Protein AF-A0A4Z2BEI4-F1 (afdb_monomer_lite)

InterPro domains:
  IPR000463 Cytosolic fatty-acid binding [PS00214] (6-23)
  IPR012674 Calycin [G3DSA:2.40.128.20] (31-105)
  IPR012674 Calycin [SSF50814] (3-106)
  IPR031259 Intracellular lipid binding protein [PTHR11955] (52-105)

Radius of gyration: 13.86 Å; chains: 1; bounding box: 33×22×38 Å

Foldseek 3Di:
DDDPAAKWFWPDKPQPVVVCVQCVVDPPDPPVNVQVVDRMDGDDDDDDDDDPWPFDAPDPFKTKTWDDDPDDDGWGWIWMWGDDDQKIWIWIDTHPGIMIIIIGHD

Structure (mmCIF, N/CA/C/O backbone):
data_AF-A0A4Z2BEI4-F1
#
_entry.id   AF-A0A4Z2BEI4-F1
#
loop_
_atom_site.group_PDB
_atom_site.id
_atom_site.type_symbol
_atom_site.label_atom_id
_atom_site.label_alt_id
_atom_site.label_comp_id
_atom_site.label_asym_id
_atom_site.label_entity_id
_atom_site.label_seq_id
_atom_site.pdbx_PDB_ins_code
_atom_site.Cartn_x
_atom_site.Cartn_y
_atom_site.Cartn_z
_atom_site.occupancy
_atom_site.B_iso_or_equiv
_atom_site.auth_seq_id
_atom_site.auth_comp_id
_atom_site.auth_asym_id
_atom_site.auth_atom_id
_atom_site.pdbx_PDB_model_num
ATOM 1 N N . MET A 1 1 ? -19.960 0.204 3.314 1.00 62.19 1 MET A N 1
ATOM 2 C CA . MET A 1 1 ? -18.778 0.717 2.584 1.00 62.19 1 MET A CA 1
ATOM 3 C C . MET A 1 1 ? -17.912 1.462 3.594 1.00 62.19 1 MET A C 1
ATOM 5 O O . MET A 1 1 ? -18.483 2.280 4.309 1.00 62.19 1 MET A O 1
ATOM 9 N N . PRO A 1 2 ? -16.615 1.155 3.735 1.00 71.94 2 PRO A N 1
ATOM 10 C CA . PRO A 1 2 ? -15.774 1.717 4.790 1.00 71.94 2 PRO A CA 1
ATOM 11 C C . PRO A 1 2 ? -15.611 3.223 4.654 1.00 71.94 2 PRO A C 1
ATOM 13 O O . PRO A 1 2 ? -15.548 3.751 3.539 1.00 71.94 2 PRO A O 1
ATOM 16 N N . ASN A 1 3 ? -15.493 3.903 5.792 1.00 79.69 3 ASN A N 1
ATOM 17 C CA . ASN A 1 3 ? -15.266 5.336 5.817 1.00 79.69 3 ASN A CA 1
ATOM 18 C C . ASN A 1 3 ? -13.766 5.667 5.861 1.00 79.69 3 ASN A C 1
ATOM 20 O O . ASN A 1 3 ? -13.146 5.692 6.924 1.00 79.69 3 ASN A O 1
ATOM 24 N N . PHE A 1 4 ? -13.198 5.969 4.695 1.00 80.56 4 PHE A N 1
ATOM 25 C CA . PHE A 1 4 ? -11.825 6.470 4.571 1.00 80.56 4 PHE A CA 1
ATOM 26 C C . PHE A 1 4 ? -11.710 7.985 4.818 1.00 80.56 4 PHE A C 1
ATOM 28 O O . PHE A 1 4 ? -10.597 8.502 4.902 1.00 80.56 4 PHE A O 1
ATOM 35 N N . GLU A 1 5 ? -12.829 8.712 4.902 1.00 80.44 5 GLU A N 1
ATOM 36 C CA . GLU A 1 5 ? -12.840 10.173 5.017 1.00 80.44 5 GLU A CA 1
ATOM 37 C C . GLU A 1 5 ? -12.384 10.636 6.390 1.00 80.44 5 GLU A C 1
ATOM 39 O O . GLU A 1 5 ? -12.763 10.052 7.403 1.00 80.44 5 GLU A O 1
ATOM 44 N N . GLY A 1 6 ? -11.627 11.727 6.425 1.00 83.06 6 GLY A N 1
ATOM 45 C CA . GLY A 1 6 ? -11.128 12.333 7.653 1.00 83.06 6 GLY A CA 1
ATOM 46 C C . GLY A 1 6 ? -9.650 12.670 7.570 1.00 83.06 6 GLY A C 1
ATOM 47 O O . GLY A 1 6 ? -9.010 12.507 6.526 1.00 83.06 6 GLY A O 1
ATOM 48 N N . THR A 1 7 ? -9.127 13.164 8.686 1.00 85.38 7 THR A N 1
ATOM 49 C CA . THR A 1 7 ? -7.710 13.477 8.843 1.00 85.38 7 THR A CA 1
ATOM 50 C C . THR A 1 7 ? -6.999 12.272 9.433 1.00 85.38 7 THR A C 1
ATOM 52 O O . THR A 1 7 ? -7.442 11.693 10.424 1.00 85.38 7 THR A O 1
ATOM 55 N N . TRP A 1 8 ? -5.897 11.900 8.802 1.00 86.62 8 TRP A N 1
ATOM 56 C CA . TRP A 1 8 ? -5.072 10.775 9.199 1.00 86.62 8 TRP A CA 1
ATOM 57 C C . TRP A 1 8 ? -3.648 11.259 9.425 1.00 86.62 8 TRP A C 1
ATOM 59 O O . TRP A 1 8 ? -3.102 11.993 8.598 1.00 86.62 8 TRP A O 1
ATOM 69 N N . LYS A 1 9 ? -3.045 10.838 10.532 1.00 89.31 9 LYS A N 1
ATOM 70 C CA . LYS A 1 9 ? -1.662 11.125 10.899 1.00 89.31 9 LYS A CA 1
ATOM 71 C C . LYS A 1 9 ? -0.816 9.880 10.684 1.00 89.31 9 LYS A C 1
ATOM 73 O O . LYS A 1 9 ? -1.195 8.785 11.092 1.00 89.31 9 LYS A O 1
ATOM 78 N N . MET A 1 10 ? 0.324 10.047 10.029 1.00 91.69 10 MET A N 1
ATOM 79 C CA . MET A 1 10 ? 1.252 8.953 9.769 1.00 91.69 10 MET A CA 1
ATOM 80 C C . MET A 1 10 ? 1.841 8.442 11.087 1.00 91.69 10 MET A C 1
ATOM 82 O O . MET A 1 10 ? 2.412 9.214 11.858 1.00 91.69 10 MET A O 1
ATOM 86 N N . LYS A 1 11 ? 1.695 7.139 11.322 1.00 91.75 11 LYS A N 1
ATOM 87 C CA . LYS A 1 11 ? 2.285 6.397 12.437 1.00 91.75 11 LYS A CA 1
ATOM 88 C C . LYS A 1 11 ? 3.640 5.812 12.043 1.00 91.75 11 LYS A C 1
ATOM 90 O O . LYS A 1 11 ? 4.585 5.905 12.817 1.00 91.75 11 LYS A O 1
ATOM 95 N N . SER A 1 12 ? 3.749 5.242 10.842 1.00 91.25 12 SER A N 1
ATOM 96 C CA . SER A 1 12 ? 5.000 4.674 10.327 1.00 91.25 12 SER A CA 1
ATOM 97 C C . SER A 1 12 ? 5.056 4.676 8.797 1.00 91.25 12 SER A C 1
ATOM 99 O O . SER A 1 12 ? 4.031 4.752 8.116 1.00 91.25 12 SER A O 1
ATOM 101 N N . SER A 1 13 ? 6.276 4.600 8.262 1.00 90.94 13 SER A N 1
ATOM 102 C CA . SER A 1 13 ? 6.560 4.497 6.830 1.00 90.94 13 SER A CA 1
ATOM 103 C C . SER A 1 13 ? 7.815 3.654 6.626 1.00 90.94 13 SER A C 1
ATOM 105 O O . SER A 1 13 ? 8.862 3.979 7.177 1.00 90.94 13 SER A O 1
ATOM 107 N N . LEU A 1 14 ? 7.713 2.601 5.821 1.00 92.06 14 LEU A N 1
ATOM 108 C CA . LEU A 1 14 ? 8.802 1.685 5.479 1.00 92.06 14 LEU A CA 1
ATOM 109 C C . LEU A 1 14 ? 9.104 1.776 3.980 1.00 92.06 14 LEU A C 1
ATOM 111 O O . LEU A 1 14 ? 8.176 1.900 3.179 1.00 92.06 14 LEU A O 1
ATOM 115 N N . ASN A 1 15 ? 10.384 1.706 3.611 1.00 88.94 15 ASN A N 1
ATOM 116 C CA . ASN A 1 15 ? 10.893 1.672 2.231 1.00 88.94 15 ASN A CA 1
ATOM 117 C C . ASN A 1 15 ? 10.460 2.845 1.331 1.00 88.94 15 ASN A C 1
ATOM 119 O O . ASN A 1 15 ? 10.264 2.698 0.121 1.00 88.94 15 ASN A O 1
ATOM 123 N N . PHE A 1 16 ? 10.219 4.018 1.922 1.00 85.44 16 PHE A N 1
ATOM 124 C CA . PHE A 1 16 ? 9.738 5.164 1.154 1.00 85.44 16 PHE A CA 1
ATOM 125 C C . PHE A 1 16 ? 10.816 5.750 0.242 1.00 85.44 16 PHE A C 1
ATOM 127 O O . PHE A 1 16 ? 10.516 6.115 -0.890 1.00 85.44 16 PHE A O 1
ATOM 134 N N . GLU A 1 17 ? 12.061 5.831 0.706 1.00 83.19 17 GLU A N 1
ATOM 135 C CA . GLU A 1 17 ? 13.156 6.377 -0.097 1.00 83.19 17 GLU A CA 1
ATOM 136 C C . GLU A 1 17 ? 13.502 5.465 -1.275 1.00 83.19 17 GLU A C 1
ATOM 138 O O . GLU A 1 17 ? 13.771 5.938 -2.375 1.00 83.19 17 GLU A O 1
ATOM 143 N N . GLU A 1 18 ? 13.443 4.155 -1.068 1.00 85.81 18 GLU A N 1
ATOM 144 C CA . GLU A 1 18 ? 13.633 3.128 -2.087 1.00 85.81 18 GLU A CA 1
ATOM 145 C C . GLU A 1 18 ? 12.541 3.227 -3.146 1.00 85.81 18 GLU A C 1
ATOM 147 O O . GLU A 1 18 ? 12.837 3.195 -4.340 1.00 85.81 18 GLU A O 1
ATOM 152 N N . LEU A 1 19 ? 11.287 3.424 -2.721 1.00 84.25 19 LEU A N 1
ATOM 153 C CA . LEU A 1 19 ? 10.181 3.669 -3.641 1.00 84.25 19 LEU A CA 1
ATOM 154 C C . LEU A 1 19 ? 10.429 4.948 -4.447 1.00 84.25 19 LEU A C 1
ATOM 156 O O . LEU A 1 19 ? 10.240 4.948 -5.660 1.00 84.25 19 LEU A O 1
ATOM 160 N N . LEU A 1 20 ? 10.878 6.030 -3.802 1.00 81.00 20 LEU A N 1
ATOM 161 C CA . LEU A 1 20 ? 11.218 7.267 -4.507 1.00 81.00 20 LEU A CA 1
ATOM 162 C C . LEU A 1 20 ? 12.339 7.048 -5.524 1.00 81.00 20 LEU A C 1
ATOM 164 O O . LEU A 1 20 ? 12.238 7.569 -6.626 1.00 81.00 20 LEU A O 1
ATOM 168 N N . LYS A 1 21 ? 13.366 6.257 -5.201 1.00 82.62 21 LYS A N 1
ATOM 169 C CA . LYS A 1 21 ? 14.449 5.910 -6.136 1.00 82.62 21 LYS A CA 1
ATOM 170 C C . LYS A 1 21 ? 13.938 5.086 -7.320 1.00 82.62 21 LYS A C 1
ATOM 172 O O . LYS A 1 21 ? 14.295 5.391 -8.453 1.00 82.62 21 LYS A O 1
ATOM 177 N N . ALA A 1 22 ? 13.071 4.101 -7.080 1.00 77.94 22 ALA A N 1
ATOM 178 C CA . ALA A 1 22 ? 12.457 3.298 -8.140 1.00 77.94 22 ALA A CA 1
ATOM 179 C C . ALA A 1 22 ? 11.585 4.160 -9.072 1.00 77.94 22 ALA A C 1
ATOM 181 O O . ALA A 1 22 ? 11.645 4.031 -10.295 1.00 77.94 22 ALA A O 1
ATOM 182 N N . LEU A 1 23 ? 10.830 5.099 -8.495 1.00 72.38 23 LEU A N 1
ATOM 183 C CA . LEU A 1 23 ? 9.959 6.021 -9.225 1.00 72.38 23 LEU A CA 1
ATOM 184 C C . LEU A 1 23 ? 10.698 7.216 -9.847 1.00 72.38 23 LEU A C 1
ATOM 186 O O . LEU A 1 23 ? 10.165 7.822 -10.770 1.00 72.38 23 LEU A O 1
ATOM 190 N N . ALA A 1 24 ? 11.905 7.561 -9.389 1.00 64.44 24 ALA A N 1
ATOM 191 C CA . ALA A 1 24 ? 12.690 8.691 -9.901 1.00 64.44 24 ALA A CA 1
ATOM 192 C C . ALA A 1 24 ? 13.132 8.509 -11.365 1.00 64.44 24 ALA A C 1
ATOM 194 O O . ALA A 1 24 ? 13.507 9.481 -12.017 1.00 64.44 24 ALA A O 1
ATOM 195 N N . SER A 1 25 ? 13.048 7.284 -11.892 1.00 55.84 25 SER A N 1
ATOM 196 C CA . SER A 1 25 ? 13.216 6.978 -13.317 1.00 55.84 25 SER A CA 1
ATOM 197 C C . SER A 1 25 ? 12.069 7.516 -14.193 1.00 55.84 25 SER A C 1
ATOM 199 O O . SER A 1 25 ? 12.251 7.717 -15.392 1.00 55.84 25 SER A O 1
ATOM 201 N N . LEU A 1 26 ? 10.905 7.821 -13.608 1.00 54.97 26 LEU A N 1
ATOM 202 C CA . LEU A 1 26 ? 9.766 8.442 -14.281 1.00 54.97 26 LEU A CA 1
ATOM 203 C C . LEU A 1 26 ? 9.765 9.959 -14.045 1.00 54.97 26 LEU A C 1
ATOM 205 O O . LEU A 1 26 ? 9.348 10.441 -12.994 1.00 54.97 26 LEU A O 1
ATOM 209 N N . GLN A 1 27 ? 10.107 10.741 -15.075 1.00 47.97 27 GLN A N 1
ATOM 210 C CA . GLN A 1 27 ? 9.953 12.210 -15.092 1.00 47.97 27 GLN A CA 1
ATOM 211 C C . GLN A 1 27 ? 8.485 12.693 -14.973 1.00 47.97 27 GLN A C 1
ATOM 213 O O . GLN A 1 27 ? 8.223 13.892 -14.917 1.00 47.97 27 GLN A O 1
ATOM 218 N N . HIS A 1 28 ? 7.512 11.782 -14.883 1.00 44.66 28 HIS A N 1
ATOM 219 C CA . HIS A 1 28 ? 6.081 12.074 -14.825 1.00 44.66 28 HIS A CA 1
ATOM 220 C C . HIS A 1 28 ? 5.408 11.457 -13.587 1.00 44.66 28 HIS A C 1
ATOM 222 O O . HIS A 1 28 ? 4.550 10.591 -13.725 1.00 44.66 28 HIS A O 1
ATOM 228 N N . LEU A 1 29 ? 5.737 11.893 -12.361 1.00 45.91 29 LEU A N 1
ATOM 229 C CA . LEU A 1 29 ? 4.863 11.594 -11.211 1.00 45.91 29 LEU A CA 1
ATOM 230 C C . LEU A 1 29 ? 4.985 12.561 -10.016 1.00 45.91 29 LEU A C 1
ATOM 232 O O . LEU A 1 29 ? 5.204 12.154 -8.878 1.00 45.91 29 LEU A O 1
ATOM 236 N N . LEU A 1 30 ? 4.762 13.859 -10.249 1.00 42.78 30 LEU A N 1
ATOM 237 C CA . LEU A 1 30 ? 4.714 14.877 -9.182 1.00 42.78 30 LEU A CA 1
ATOM 238 C C . LEU A 1 30 ? 3.530 14.683 -8.199 1.00 42.78 30 LEU A C 1
ATOM 240 O O . LEU A 1 30 ? 3.550 15.194 -7.083 1.00 42.78 30 LEU A O 1
ATOM 244 N N . MET A 1 31 ? 2.496 13.923 -8.587 1.00 45.44 31 MET A N 1
ATOM 245 C CA . MET A 1 31 ? 1.276 13.758 -7.779 1.00 45.44 31 MET A CA 1
ATOM 246 C C . MET A 1 31 ? 1.411 12.696 -6.675 1.00 45.44 31 MET A C 1
ATOM 248 O O . MET A 1 31 ? 0.845 12.857 -5.594 1.00 45.44 31 MET A O 1
ATOM 252 N N . THR A 1 32 ? 2.172 11.624 -6.911 1.00 47.09 32 THR A N 1
ATOM 253 C CA . THR A 1 32 ? 2.298 10.497 -5.963 1.00 47.09 32 THR A CA 1
ATOM 254 C C . THR A 1 32 ? 3.381 10.759 -4.916 1.00 47.09 32 THR A C 1
ATOM 256 O O . THR A 1 32 ? 3.234 10.366 -3.760 1.00 47.09 32 THR A O 1
ATOM 259 N N . THR A 1 33 ? 4.428 11.504 -5.280 1.00 46.34 33 THR A N 1
ATOM 260 C CA . THR A 1 33 ? 5.513 11.906 -4.372 1.00 46.34 33 THR A CA 1
ATOM 261 C C . THR A 1 33 ? 5.060 12.961 -3.358 1.00 46.34 33 THR A C 1
ATOM 263 O O . THR A 1 33 ? 5.367 12.836 -2.173 1.00 46.34 33 THR A O 1
ATOM 266 N N . ALA A 1 34 ? 4.250 13.944 -3.770 1.00 42.88 34 ALA A N 1
ATOM 267 C CA . ALA A 1 34 ? 3.736 14.989 -2.880 1.00 42.88 34 ALA A CA 1
ATOM 268 C C . ALA A 1 34 ? 2.761 14.449 -1.815 1.00 42.88 34 ALA A C 1
ATOM 270 O O . ALA A 1 34 ? 2.854 14.818 -0.643 1.00 42.88 34 ALA A O 1
ATOM 271 N N . ALA A 1 35 ? 1.861 13.529 -2.188 1.00 48.84 35 ALA A N 1
ATOM 272 C CA . ALA A 1 35 ? 0.947 12.885 -1.238 1.00 48.84 35 ALA A CA 1
ATOM 273 C C . ALA A 1 35 ? 1.690 11.978 -0.241 1.00 48.84 35 ALA A C 1
ATOM 275 O O . ALA A 1 35 ? 1.285 11.857 0.916 1.00 48.84 35 ALA A O 1
ATOM 276 N N . ALA A 1 36 ? 2.798 11.373 -0.671 1.00 48.69 36 ALA A N 1
ATOM 277 C CA . ALA A 1 36 ? 3.627 10.540 0.181 1.00 48.69 36 ALA A CA 1
ATOM 278 C C . ALA A 1 36 ? 4.584 11.368 1.077 1.00 48.69 36 ALA A C 1
ATOM 280 O O . ALA A 1 36 ? 4.877 10.982 2.203 1.00 48.69 36 ALA A O 1
ATOM 281 N N . ALA A 1 37 ? 5.034 12.558 0.696 1.00 52.19 37 ALA A N 1
ATOM 282 C CA . ALA A 1 37 ? 5.865 13.372 1.595 1.00 52.19 37 ALA A CA 1
ATOM 283 C C . ALA A 1 37 ? 5.103 13.901 2.840 1.00 52.19 37 ALA A C 1
ATOM 285 O O . ALA A 1 37 ? 5.716 14.244 3.853 1.00 52.19 37 ALA A O 1
ATOM 286 N N . GLY A 1 38 ? 3.765 13.959 2.796 1.00 59.16 38 GLY A N 1
ATOM 287 C CA . GLY A 1 38 ? 2.934 14.506 3.873 1.00 59.16 38 GLY A CA 1
ATOM 288 C C . GLY A 1 38 ? 2.801 13.596 5.104 1.00 59.16 38 GLY A C 1
ATOM 289 O O . GLY A 1 38 ? 2.347 12.457 5.004 1.00 59.16 38 GLY A O 1
ATOM 290 N N . ARG A 1 39 ? 3.116 14.130 6.297 1.00 62.25 39 ARG A N 1
ATOM 291 C CA . ARG A 1 39 ? 2.899 13.468 7.609 1.00 62.25 39 ARG A CA 1
ATOM 292 C C . ARG A 1 39 ? 1.427 13.377 8.029 1.00 62.25 39 ARG A C 1
ATOM 294 O O . ARG A 1 39 ? 1.091 12.568 8.891 1.00 62.25 39 ARG A O 1
ATOM 301 N N . SER A 1 40 ? 0.568 14.185 7.416 1.00 64.81 40 SER A N 1
ATOM 302 C CA . SER A 1 40 ? -0.878 14.172 7.626 1.00 64.81 40 SER A CA 1
ATOM 303 C C . SER A 1 40 ? -1.582 14.242 6.280 1.00 64.81 40 SER A C 1
ATOM 305 O O . SER A 1 40 ? -1.171 15.005 5.406 1.00 64.81 40 SER A O 1
ATOM 307 N N . VAL A 1 41 ? -2.648 13.463 6.119 1.00 69.19 41 VAL A N 1
ATOM 308 C CA . VAL A 1 41 ? -3.449 13.422 4.892 1.00 69.19 41 VAL A CA 1
ATOM 309 C C . VAL A 1 41 ? -4.924 13.591 5.236 1.00 69.19 41 VAL A C 1
ATOM 311 O O . VAL A 1 41 ? -5.431 12.984 6.178 1.00 69.19 41 VAL A O 1
ATOM 314 N N . SER A 1 42 ? -5.617 14.445 4.483 1.00 65.81 42 SER A N 1
ATOM 315 C CA . SER A 1 42 ? -7.066 14.626 4.587 1.00 65.81 42 SER A CA 1
ATOM 316 C C . SER A 1 42 ? -7.726 13.990 3.371 1.00 65.81 42 SER A C 1
ATOM 318 O O . SER A 1 42 ? -7.451 14.383 2.235 1.00 65.81 42 SER A O 1
ATOM 320 N N . TRP A 1 43 ? -8.591 13.002 3.600 1.00 61.31 43 TRP A N 1
ATOM 321 C CA . TRP A 1 43 ? -9.323 12.332 2.528 1.00 61.31 43 TRP A CA 1
ATOM 322 C C . TRP A 1 43 ? -10.757 12.835 2.461 1.00 61.31 43 TRP A C 1
ATOM 324 O O . TRP A 1 43 ? -11.473 12.860 3.462 1.00 61.31 43 TRP A O 1
ATOM 334 N N . ARG A 1 44 ? -11.188 13.178 1.247 1.00 54.72 44 ARG A N 1
ATOM 335 C CA . ARG A 1 44 ? -12.585 13.459 0.911 1.00 54.72 44 ARG A CA 1
ATOM 336 C C . ARG A 1 44 ? -13.004 12.580 -0.255 1.00 54.72 44 ARG A C 1
ATOM 338 O O . ARG A 1 44 ? -12.240 12.428 -1.211 1.00 54.72 44 ARG A O 1
ATOM 345 N N . LYS A 1 45 ? -14.215 12.032 -0.218 1.00 50.31 45 LYS A N 1
ATOM 346 C CA . LYS A 1 45 ? -14.781 11.325 -1.364 1.00 50.31 45 LYS A CA 1
ATOM 347 C C . LYS A 1 45 ? -15.122 12.334 -2.460 1.00 50.31 45 LYS A C 1
ATOM 349 O O . LYS A 1 45 ? -15.999 13.175 -2.292 1.00 50.31 45 LYS A O 1
ATOM 354 N N . LYS A 1 46 ? -14.436 12.259 -3.602 1.00 45.91 46 LYS A N 1
ATOM 355 C CA . LYS A 1 46 ? -14.857 12.963 -4.823 1.00 45.91 46 LYS A CA 1
ATOM 356 C C . LYS A 1 46 ? -15.748 12.050 -5.664 1.00 45.91 46 LYS A C 1
ATOM 358 O O . LYS A 1 46 ? -15.484 10.855 -5.800 1.00 45.91 46 LYS A O 1
ATOM 363 N N . LYS A 1 47 ? -16.825 12.612 -6.214 1.00 38.84 47 LYS A N 1
ATOM 364 C CA . LYS A 1 47 ? -17.723 11.938 -7.159 1.00 38.84 47 LYS A CA 1
ATOM 365 C C . LYS A 1 47 ? -16.979 11.840 -8.504 1.00 38.84 47 LYS A C 1
ATOM 367 O O . LYS A 1 47 ? -16.831 12.854 -9.160 1.00 38.84 47 LYS A O 1
ATOM 372 N N . ARG A 1 48 ? -16.468 10.635 -8.800 1.00 44.53 48 ARG A N 1
ATOM 373 C CA . ARG A 1 48 ? -16.039 10.059 -10.096 1.00 44.53 48 ARG A CA 1
ATOM 374 C C . ARG A 1 48 ? -15.275 10.986 -11.067 1.00 44.53 48 ARG A C 1
ATOM 376 O O . ARG A 1 48 ? -15.901 11.816 -11.692 1.00 44.53 48 ARG A O 1
ATOM 383 N N . ASP A 1 49 ? -13.977 10.715 -11.243 1.00 37.72 49 ASP A N 1
ATOM 384 C CA . ASP A 1 49 ? -13.234 10.772 -12.519 1.00 37.72 49 ASP A CA 1
ATOM 385 C C . ASP A 1 49 ? -11.886 10.056 -12.311 1.00 37.72 49 ASP A C 1
ATOM 387 O O . ASP A 1 49 ? -11.036 10.539 -11.566 1.00 37.72 49 ASP A O 1
ATOM 391 N N . TYR A 1 50 ? -11.695 8.873 -12.903 1.00 43.34 50 TYR A N 1
ATOM 392 C CA . TYR A 1 50 ? -10.386 8.210 -12.952 1.00 43.34 50 TYR A CA 1
ATOM 393 C C . TYR A 1 50 ? -10.092 7.817 -14.393 1.00 43.34 50 TYR A C 1
ATOM 395 O O . TYR A 1 50 ? -10.731 6.936 -14.963 1.00 43.34 50 TYR A O 1
ATOM 403 N N . ASN A 1 51 ? -9.107 8.498 -14.966 1.00 38.62 51 ASN A N 1
ATOM 404 C CA . ASN A 1 51 ? -8.499 8.133 -16.230 1.00 38.62 51 ASN A CA 1
ATOM 405 C C . ASN A 1 51 ? -7.708 6.817 -16.016 1.00 38.62 51 ASN A C 1
ATOM 407 O O . ASN A 1 51 ? -6.827 6.748 -15.156 1.00 38.62 51 ASN A O 1
ATOM 411 N N . GLN A 1 52 ? -8.121 5.757 -16.721 1.00 41.31 52 GLN A N 1
ATOM 412 C CA . GLN A 1 52 ? -7.435 4.477 -17.010 1.00 41.31 52 GLN A CA 1
ATOM 413 C C . GLN A 1 52 ? -6.666 3.734 -15.891 1.00 41.31 52 GLN A C 1
AT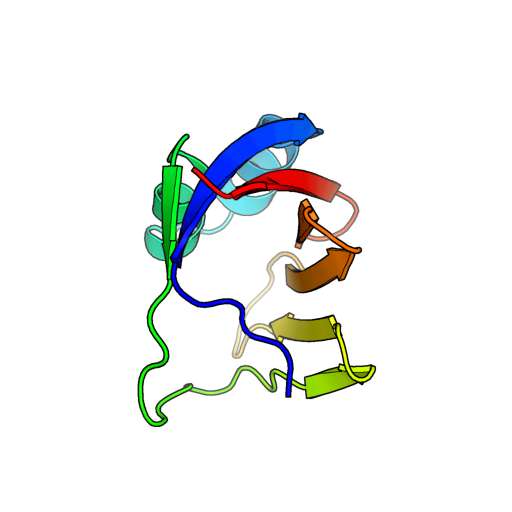OM 415 O O . GLN A 1 52 ? -5.758 2.955 -16.167 1.00 41.31 52 GLN A O 1
ATOM 420 N N . SER A 1 53 ? -7.050 3.888 -14.625 1.00 54.81 53 SER A N 1
ATOM 421 C CA . SER A 1 53 ? -6.545 3.067 -13.515 1.00 54.81 53 SER A CA 1
ATOM 422 C C . SER A 1 53 ? -7.732 2.376 -12.841 1.00 54.81 53 SER A C 1
ATOM 424 O O . SER A 1 53 ? -8.536 3.011 -12.160 1.00 54.81 53 SER A O 1
ATOM 426 N N . LEU A 1 54 ? -7.901 1.078 -13.112 1.00 64.56 54 LEU A N 1
ATOM 427 C CA . LEU A 1 54 ? -8.999 0.244 -12.608 1.00 64.56 54 LEU A CA 1
ATOM 428 C C . LEU A 1 54 ? -8.805 -0.023 -11.109 1.00 64.56 54 LEU A C 1
ATOM 430 O O . LEU A 1 54 ? -8.330 -1.081 -10.708 1.00 64.56 54 LEU A O 1
ATOM 434 N N . ALA A 1 55 ? -9.147 0.955 -10.271 1.00 71.06 55 ALA A N 1
ATOM 435 C CA . ALA A 1 55 ? -9.227 0.740 -8.834 1.00 71.06 55 ALA A CA 1
ATOM 436 C C . ALA A 1 55 ? -10.411 -0.190 -8.528 1.00 71.06 55 ALA A C 1
ATOM 438 O O . ALA A 1 55 ? -11.568 0.152 -8.787 1.00 71.06 55 ALA A O 1
ATOM 439 N N . THR A 1 56 ? -10.121 -1.361 -7.973 1.00 81.62 56 THR A N 1
ATOM 440 C CA . THR A 1 56 ? -11.097 -2.396 -7.630 1.00 81.62 56 THR A CA 1
ATOM 441 C C . THR A 1 56 ? -11.133 -2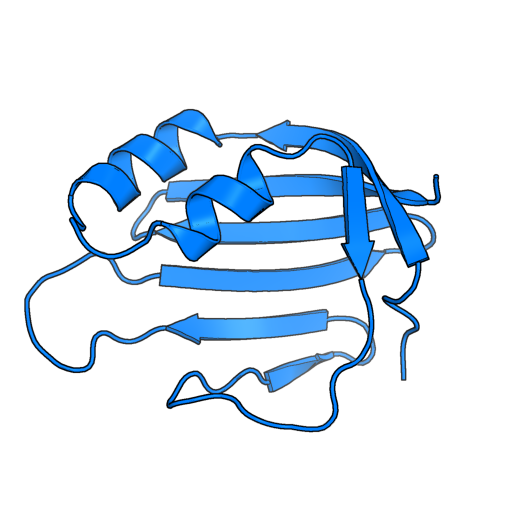.618 -6.126 1.00 81.62 56 THR A C 1
ATOM 443 O O . THR A 1 56 ? -10.117 -2.524 -5.437 1.00 81.62 56 THR A O 1
ATOM 446 N N . TRP A 1 57 ? -12.312 -2.938 -5.604 1.00 80.06 57 TRP A N 1
ATOM 447 C CA . TRP A 1 57 ? -12.434 -3.446 -4.243 1.00 80.06 57 TRP A CA 1
ATOM 448 C C . TRP A 1 57 ? -11.995 -4.908 -4.234 1.00 80.06 57 TRP A C 1
ATOM 450 O O . TRP A 1 57 ? -12.622 -5.729 -4.896 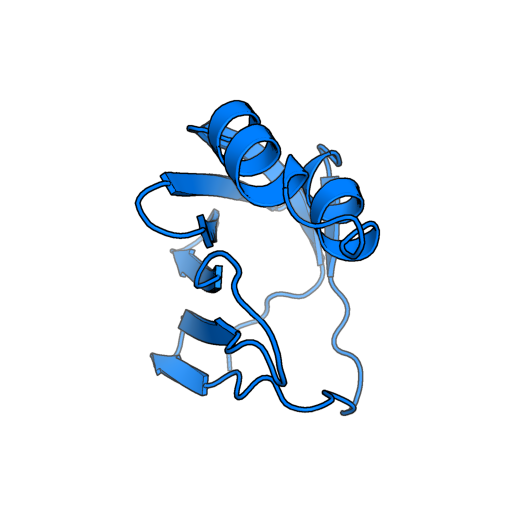1.00 80.06 57 TRP A O 1
ATOM 460 N N . GLU A 1 58 ? -10.923 -5.223 -3.510 1.00 82.69 58 GLU A N 1
ATOM 461 C CA . GLU A 1 58 ? -10.540 -6.621 -3.260 1.00 82.69 58 GLU A CA 1
ATOM 462 C C . GLU A 1 58 ? -11.392 -7.217 -2.144 1.00 82.69 58 GLU A C 1
ATOM 464 O O . GLU A 1 58 ? -11.790 -8.377 -2.195 1.00 82.69 58 GLU A O 1
ATOM 469 N N . THR A 1 59 ? -11.694 -6.404 -1.132 1.00 82.75 59 THR A N 1
ATOM 470 C CA . THR A 1 59 ? -12.523 -6.795 0.006 1.00 82.75 59 THR A CA 1
ATOM 471 C C . THR A 1 59 ? -13.469 -5.663 0.378 1.00 82.75 59 THR A C 1
ATOM 473 O O . THR A 1 59 ? -13.413 -4.561 -0.173 1.00 82.75 59 THR A O 1
ATOM 476 N N . GLY A 1 60 ? -14.322 -5.905 1.374 1.00 83.88 60 GLY A N 1
ATOM 477 C CA . GLY A 1 60 ? -15.155 -4.860 1.956 1.00 83.88 60 GLY A CA 1
ATOM 478 C C . GLY A 1 60 ? -14.358 -3.686 2.529 1.00 83.88 60 GLY A C 1
ATOM 479 O O . GLY A 1 60 ? -14.934 -2.614 2.625 1.00 83.88 60 GLY A O 1
ATOM 480 N N . THR A 1 61 ? -13.075 -3.857 2.875 1.00 86.31 61 THR A N 1
ATOM 481 C CA . THR A 1 61 ? -12.207 -2.869 3.551 1.00 86.31 61 THR A CA 1
ATOM 482 C C . THR A 1 61 ? -10.976 -2.458 2.748 1.00 86.31 61 THR A C 1
ATOM 484 O O . THR A 1 61 ? -10.284 -1.526 3.165 1.00 86.31 61 THR A O 1
ATOM 487 N N . LYS A 1 62 ? -10.718 -3.104 1.604 1.00 86.88 62 LYS A N 1
ATOM 488 C CA . LYS A 1 62 ? -9.504 -2.934 0.804 1.00 86.88 62 LYS A CA 1
ATOM 489 C C . LYS A 1 62 ? -9.803 -2.517 -0.631 1.00 86.88 62 LYS A C 1
ATOM 491 O O . LYS A 1 62 ? -10.559 -3.174 -1.347 1.00 86.88 62 LYS A O 1
ATOM 496 N N . ILE A 1 63 ? -9.149 -1.443 -1.057 1.00 86.81 63 ILE A N 1
ATOM 497 C CA . ILE A 1 63 ? -9.111 -0.962 -2.436 1.00 86.81 63 ILE A CA 1
ATOM 498 C C . ILE A 1 63 ? -7.716 -1.253 -2.978 1.00 86.81 63 ILE A C 1
ATOM 500 O O . ILE A 1 63 ? -6.725 -0.926 -2.327 1.00 86.81 63 ILE A O 1
ATOM 504 N N . TYR A 1 64 ? -7.637 -1.826 -4.168 1.00 84.25 64 TYR A N 1
ATOM 505 C CA . TYR A 1 64 ? -6.393 -2.074 -4.881 1.00 84.25 64 TYR A CA 1
ATOM 506 C C . TYR A 1 64 ? -6.464 -1.440 -6.261 1.00 84.25 64 TYR A C 1
ATOM 508 O O . TYR A 1 64 ? -7.524 -1.379 -6.880 1.00 84.25 64 TYR A O 1
ATOM 516 N N . CYS A 1 65 ? -5.334 -0.963 -6.754 1.00 83.38 65 CYS A N 1
ATOM 517 C CA . CYS A 1 65 ? -5.223 -0.451 -8.100 1.00 83.38 65 CYS A CA 1
ATOM 518 C C . CYS A 1 65 ? -3.858 -0.799 -8.667 1.00 83.38 65 CYS A C 1
ATOM 520 O O . CYS A 1 65 ? -2.824 -0.504 -8.067 1.00 83.38 65 CYS A O 1
ATOM 522 N N . LYS A 1 66 ? -3.871 -1.374 -9.864 1.00 80.81 66 LYS A N 1
ATOM 523 C CA . LYS A 1 66 ? -2.675 -1.599 -10.661 1.00 80.81 66 LYS A CA 1
ATOM 524 C C . LYS A 1 66 ? -2.626 -0.557 -11.763 1.00 80.81 66 LYS A C 1
ATOM 526 O O . LYS A 1 66 ? -3.576 -0.418 -12.533 1.00 80.81 66 LYS A O 1
ATOM 531 N N . GLN A 1 67 ? -1.522 0.168 -11.843 1.00 69.81 67 GLN A N 1
ATOM 532 C CA . GLN A 1 67 ? -1.276 1.104 -12.925 1.00 69.81 67 GLN A CA 1
ATOM 533 C C . GLN A 1 67 ? -0.423 0.383 -13.965 1.00 69.81 67 GLN A C 1
ATOM 535 O O . GLN A 1 67 ? 0.655 -0.129 -13.676 1.00 69.81 67 GLN A O 1
ATOM 540 N N . THR A 1 68 ? -0.948 0.294 -15.182 1.00 62.84 68 THR A N 1
ATOM 541 C CA . THR A 1 68 ? -0.189 -0.210 -16.327 1.00 62.84 68 THR A CA 1
ATOM 542 C C . THR A 1 68 ? 0.167 1.003 -17.169 1.00 62.84 68 THR A C 1
ATOM 544 O O . THR A 1 68 ? -0.701 1.843 -17.414 1.00 62.84 68 THR A O 1
ATOM 547 N N . LEU A 1 69 ? 1.434 1.134 -17.566 1.00 61.78 69 LEU A N 1
ATOM 548 C CA . LEU A 1 69 ? 1.834 2.186 -18.494 1.00 61.78 69 LEU A CA 1
ATOM 549 C C . LEU A 1 69 ? 1.030 2.051 -19.790 1.00 61.78 69 LEU A C 1
ATOM 551 O O . LEU A 1 69 ? 0.879 0.956 -20.327 1.00 61.78 69 LEU A O 1
ATOM 555 N N . LEU A 1 70 ? 0.506 3.177 -20.274 1.00 60.16 70 LEU A N 1
ATOM 556 C CA . LEU A 1 70 ? -0.230 3.237 -21.539 1.00 60.16 70 LEU A CA 1
ATOM 557 C C . LEU A 1 70 ? 0.708 3.078 -22.745 1.00 60.16 70 LEU A C 1
ATOM 559 O O . LEU A 1 70 ? 0.288 2.578 -23.783 1.00 60.16 70 LEU A O 1
ATOM 563 N N . SER A 1 71 ? 1.976 3.477 -22.598 1.00 51.91 71 SER A N 1
ATOM 564 C CA . SER A 1 71 ? 3.034 3.324 -23.599 1.00 51.91 71 SER A CA 1
ATOM 565 C C . SER A 1 71 ? 4.416 3.525 -22.963 1.00 51.91 71 SER A C 1
ATOM 567 O O . SER A 1 71 ? 4.564 4.423 -22.132 1.00 51.91 71 SER A O 1
ATOM 569 N N . GLY A 1 72 ? 5.418 2.760 -23.406 1.00 62.19 72 GLY A N 1
ATOM 570 C CA . GLY A 1 72 ? 6.823 2.880 -22.987 1.00 62.19 72 GLY A CA 1
ATOM 571 C C . GLY A 1 72 ? 7.278 1.836 -21.958 1.00 62.19 72 GLY A C 1
ATOM 572 O O . GLY A 1 72 ? 6.459 1.112 -21.393 1.00 62.19 72 GLY A O 1
ATOM 573 N N . ASP A 1 73 ? 8.592 1.777 -21.730 1.00 65.44 73 ASP A N 1
ATOM 574 C CA . ASP A 1 73 ? 9.224 0.989 -20.666 1.00 65.44 73 ASP A CA 1
ATOM 575 C C . ASP A 1 73 ? 9.255 1.793 -19.361 1.00 65.44 73 ASP A C 1
ATOM 577 O O . ASP A 1 73 ? 9.709 2.937 -19.322 1.00 65.44 73 ASP A O 1
ATOM 581 N N . GLY A 1 74 ? 8.757 1.198 -18.281 1.00 66.56 74 GLY A N 1
ATOM 582 C CA . GLY A 1 74 ? 8.754 1.806 -16.956 1.00 66.56 74 GLY A CA 1
ATOM 583 C C . GLY A 1 74 ? 8.276 0.829 -15.882 1.00 66.56 74 GLY A C 1
ATOM 584 O O . GLY A 1 74 ? 7.691 -0.209 -16.215 1.00 66.56 74 GLY A O 1
ATOM 585 N N . PRO A 1 75 ? 8.516 1.148 -14.599 1.00 70.75 75 PRO A N 1
ATOM 586 C CA . PRO A 1 75 ? 8.189 0.259 -13.500 1.00 70.75 75 PRO A CA 1
ATOM 587 C C . PRO A 1 75 ? 6.691 -0.030 -13.443 1.00 70.75 75 PRO A C 1
ATOM 589 O O . PRO A 1 75 ? 5.850 0.865 -13.584 1.00 70.75 75 PRO A O 1
ATOM 592 N N . LYS A 1 76 ? 6.34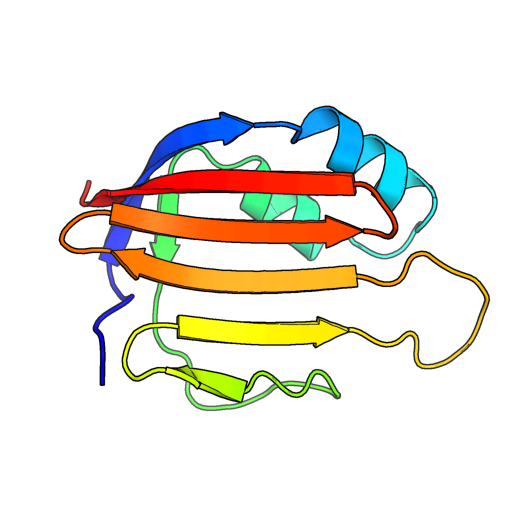0 -1.289 -13.181 1.00 79.44 76 LYS A N 1
ATOM 593 C CA . LYS A 1 76 ? 4.955 -1.676 -12.905 1.00 79.44 76 LYS A CA 1
ATOM 594 C C . LYS A 1 76 ? 4.589 -1.144 -11.531 1.00 79.44 76 LYS A C 1
ATOM 596 O O . LYS A 1 76 ? 5.105 -1.624 -10.522 1.00 79.44 76 LYS A O 1
ATOM 601 N N . THR A 1 77 ? 3.688 -0.167 -11.487 1.00 82.06 77 THR A N 1
ATOM 602 C CA . THR A 1 77 ? 3.267 0.440 -10.227 1.00 82.06 77 THR A CA 1
ATOM 603 C C . THR A 1 77 ? 1.895 -0.046 -9.788 1.00 82.06 77 THR A C 1
ATOM 605 O O . THR A 1 77 ? 1.008 -0.366 -10.583 1.00 82.06 77 THR A O 1
ATOM 608 N N . PHE A 1 78 ? 1.705 -0.120 -8.479 1.00 84.75 78 PHE A N 1
ATOM 609 C CA . PHE A 1 78 ? 0.411 -0.410 -7.884 1.00 84.75 78 PHE A CA 1
ATOM 610 C C . PHE A 1 78 ? 0.270 0.315 -6.556 1.00 84.75 78 PHE A C 1
ATOM 612 O O . PHE A 1 78 ? 1.247 0.756 -5.950 1.00 84.75 78 PHE A O 1
ATOM 619 N N . TRP A 1 79 ? -0.963 0.417 -6.083 1.00 85.81 79 TRP A N 1
ATOM 620 C CA . TRP A 1 79 ? -1.230 0.859 -4.730 1.00 85.81 79 TRP A CA 1
ATOM 621 C C . TRP A 1 79 ? -2.407 0.104 -4.131 1.00 85.81 79 TRP A C 1
ATOM 623 O O . TRP A 1 79 ? -3.326 -0.316 -4.835 1.00 85.81 79 TRP A O 1
ATOM 633 N N . SER A 1 80 ? -2.399 -0.038 -2.811 1.00 87.25 80 SER A N 1
ATOM 634 C CA . SER A 1 80 ? -3.556 -0.502 -2.061 1.00 87.25 80 SER A CA 1
ATOM 635 C C . SER A 1 80 ? -3.837 0.384 -0.865 1.00 87.25 80 SER A C 1
ATOM 637 O O . SER A 1 80 ? -2.956 1.044 -0.316 1.00 87.25 80 SER A O 1
ATOM 639 N N . ARG A 1 81 ? -5.101 0.380 -0.464 1.00 88.06 81 ARG A N 1
ATOM 640 C CA . ARG A 1 81 ? -5.606 1.083 0.700 1.00 88.06 81 ARG A CA 1
ATOM 641 C C . ARG A 1 81 ? -6.514 0.155 1.477 1.00 88.06 81 ARG A C 1
ATOM 643 O O . ARG A 1 81 ? -7.529 -0.272 0.935 1.00 88.06 81 ARG A O 1
ATOM 650 N N . GLU A 1 82 ? -6.187 -0.096 2.733 1.00 91.44 82 GLU A N 1
ATOM 651 C CA . GLU A 1 82 ? -6.968 -0.977 3.594 1.00 91.44 82 GLU A CA 1
ATOM 652 C C . GLU A 1 82 ? -7.228 -0.334 4.952 1.00 91.44 82 GLU A C 1
ATOM 654 O O . GLU A 1 82 ? -6.328 0.241 5.560 1.00 91.44 82 GLU A O 1
ATOM 659 N N . LEU A 1 83 ? -8.468 -0.431 5.430 1.00 90.06 83 LEU A N 1
ATOM 660 C CA . LEU A 1 83 ? -8.792 -0.114 6.819 1.00 90.06 83 LEU A CA 1
ATOM 661 C C . LEU A 1 83 ? -8.676 -1.375 7.671 1.00 90.06 83 LEU A 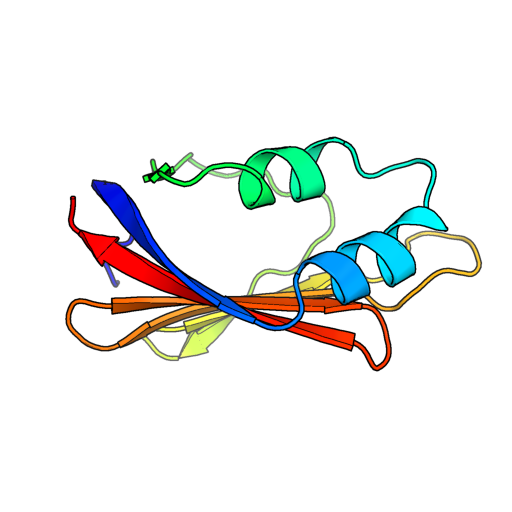C 1
ATOM 663 O O . LEU A 1 83 ? -9.415 -2.337 7.462 1.00 90.06 83 LEU A O 1
ATOM 667 N N . LYS A 1 84 ? -7.772 -1.333 8.650 1.00 90.62 84 LYS A N 1
ATOM 668 C CA . LYS A 1 84 ? -7.530 -2.385 9.639 1.00 90.62 84 LYS A CA 1
ATOM 669 C C . LYS A 1 84 ? -7.878 -1.836 11.023 1.00 90.62 84 LYS A C 1
ATOM 671 O O . LYS A 1 84 ? -7.027 -1.327 11.746 1.00 90.62 84 LYS A O 1
ATOM 676 N N . GLY A 1 85 ? -9.165 -1.884 11.368 1.00 89.88 85 GLY A N 1
ATOM 677 C CA . GLY A 1 85 ? -9.677 -1.272 12.598 1.00 89.88 85 GLY A CA 1
ATOM 678 C C . GLY A 1 85 ? -9.542 0.253 12.565 1.00 89.88 85 GLY A C 1
ATOM 679 O O . GLY A 1 85 ? -10.169 0.910 11.735 1.00 89.88 85 GLY A O 1
ATOM 680 N N . GLU A 1 86 ? -8.722 0.805 13.460 1.00 90.00 86 GLU A N 1
ATOM 681 C CA . GLU A 1 86 ? -8.441 2.248 13.555 1.00 90.00 86 GLU A CA 1
ATOM 682 C C . GLU A 1 86 ? -7.253 2.698 12.693 1.00 90.00 86 GLU A C 1
ATOM 684 O O . GLU A 1 86 ? -6.965 3.895 12.601 1.00 90.00 86 GLU A O 1
ATOM 689 N N . GLU A 1 87 ? -6.571 1.751 12.048 1.00 92.56 87 GLU A N 1
ATOM 690 C CA . GLU A 1 87 ? -5.425 2.022 11.194 1.00 92.56 87 GLU A CA 1
ATOM 691 C C . GLU A 1 87 ? -5.815 2.018 9.715 1.00 92.56 87 GLU A C 1
ATOM 693 O O . GLU A 1 87 ? -6.604 1.200 9.235 1.00 92.56 87 GLU A O 1
ATOM 698 N N . LEU A 1 88 ? -5.219 2.947 8.977 1.00 90.50 88 LEU A N 1
ATOM 699 C CA . LEU A 1 88 ? -5.246 2.998 7.528 1.00 90.50 88 LEU A CA 1
ATOM 700 C C . LEU A 1 88 ? -3.878 2.570 7.003 1.00 90.50 88 LEU A C 1
ATOM 702 O O . LEU A 1 88 ? -2.890 3.290 7.162 1.00 90.50 88 LEU A O 1
ATOM 706 N N . GLU A 1 89 ? -3.841 1.420 6.343 1.00 92.38 89 GLU A N 1
ATOM 707 C CA . 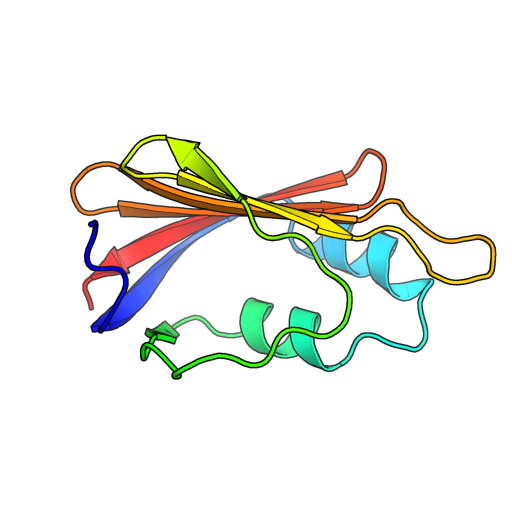GLU A 1 89 ? -2.663 0.922 5.647 1.00 92.38 89 GLU A CA 1
ATOM 708 C C . GLU A 1 89 ? -2.679 1.401 4.192 1.00 92.38 89 GLU A C 1
ATOM 710 O O . GLU A 1 89 ? -3.667 1.241 3.466 1.00 92.38 89 GLU A O 1
ATOM 715 N N . LEU A 1 90 ? -1.571 2.000 3.766 1.00 90.06 90 LEU A N 1
ATOM 716 C CA . LEU A 1 90 ? -1.291 2.355 2.382 1.00 90.06 90 LEU A CA 1
ATOM 717 C C . LEU A 1 90 ? -0.059 1.587 1.917 1.00 90.06 90 LEU A C 1
ATOM 719 O O . LEU A 1 90 ? 1.019 1.734 2.494 1.00 90.06 90 LEU A O 1
ATOM 723 N N . ILE A 1 91 ? -0.222 0.812 0.851 1.00 89.81 91 ILE A N 1
ATOM 724 C CA . ILE A 1 91 ? 0.875 0.115 0.182 1.00 89.81 91 ILE A CA 1
ATOM 725 C C . ILE A 1 91 ? 1.074 0.766 -1.178 1.00 89.81 91 ILE A C 1
ATOM 727 O O . ILE A 1 91 ? 0.108 0.979 -1.909 1.00 89.81 91 ILE A O 1
ATOM 731 N N . PHE A 1 92 ? 2.320 1.064 -1.517 1.00 88.44 92 PHE A N 1
ATOM 732 C CA . PHE A 1 92 ? 2.735 1.520 -2.837 1.00 88.44 92 PHE A CA 1
ATOM 733 C C . PHE A 1 92 ? 3.809 0.574 -3.347 1.00 88.44 92 PHE A C 1
ATOM 735 O O . PHE A 1 92 ? 4.773 0.312 -2.634 1.00 88.44 92 PHE A O 1
ATOM 742 N N . GLY A 1 93 ? 3.652 0.077 -4.565 1.00 85.81 93 GLY A N 1
ATOM 743 C CA . GLY A 1 93 ? 4.650 -0.763 -5.209 1.00 85.81 93 GLY A CA 1
ATOM 744 C C . GLY A 1 93 ? 5.137 -0.161 -6.514 1.00 85.81 93 GLY A C 1
ATOM 745 O O . GLY A 1 93 ? 4.357 0.467 -7.234 1.00 85.81 93 GLY A O 1
ATOM 746 N N . ALA A 1 94 ? 6.416 -0.367 -6.803 1.00 84.81 94 ALA A N 1
ATOM 747 C CA . ALA A 1 94 ? 7.061 -0.068 -8.072 1.00 84.81 94 ALA A CA 1
ATOM 748 C C . ALA A 1 94 ? 8.088 -1.174 -8.354 1.00 84.81 94 ALA A C 1
ATOM 750 O O . ALA A 1 94 ? 9.092 -1.269 -7.649 1.00 84.81 94 ALA A O 1
ATOM 751 N N . ASP A 1 95 ? 7.809 -2.018 -9.349 1.00 83.00 95 ASP A N 1
ATOM 752 C CA . ASP A 1 95 ? 8.557 -3.255 -9.617 1.00 83.00 95 ASP A CA 1
ATOM 753 C C . ASP A 1 95 ? 8.711 -4.124 -8.354 1.00 83.00 95 ASP A C 1
ATOM 755 O O . ASP A 1 95 ? 7.708 -4.552 -7.784 1.00 83.00 95 ASP A O 1
ATOM 759 N N . GLU A 1 96 ? 9.947 -4.364 -7.907 1.00 85.81 96 GLU A N 1
ATOM 760 C CA . GLU A 1 96 ? 10.285 -5.172 -6.726 1.00 85.81 96 GLU A CA 1
ATOM 761 C C . GLU A 1 96 ? 10.226 -4.371 -5.413 1.00 85.81 96 GLU A C 1
ATOM 763 O O . GLU A 1 96 ? 10.350 -4.927 -4.320 1.00 85.81 96 GLU A O 1
ATOM 768 N N . VAL A 1 97 ? 10.054 -3.047 -5.488 1.00 88.50 97 VAL A N 1
ATOM 769 C CA . VAL A 1 97 ? 10.044 -2.183 -4.306 1.00 88.50 97 VAL A CA 1
ATOM 770 C C . VAL A 1 97 ? 8.625 -1.998 -3.802 1.00 88.50 97 VAL A C 1
ATOM 772 O O . VAL A 1 97 ? 7.745 -1.537 -4.527 1.00 88.50 97 VAL A O 1
ATOM 775 N N . VAL A 1 98 ? 8.424 -2.279 -2.515 1.00 90.62 98 VAL A N 1
ATOM 776 C CA . VAL A 1 98 ? 7.157 -2.058 -1.815 1.00 90.62 98 VAL A CA 1
ATOM 777 C C . VAL A 1 98 ? 7.378 -1.132 -0.626 1.00 90.62 98 VAL A C 1
ATOM 779 O O . VAL A 1 98 ? 8.143 -1.441 0.287 1.00 90.62 98 VAL A O 1
ATOM 782 N N . CYS A 1 99 ? 6.664 -0.012 -0.625 1.00 89.31 99 CYS A N 1
ATOM 783 C CA . CYS A 1 99 ? 6.551 0.916 0.490 1.00 89.31 99 CYS A CA 1
ATOM 784 C C . CYS A 1 99 ? 5.239 0.672 1.231 1.00 89.31 99 CYS A C 1
ATOM 786 O O . CYS A 1 99 ? 4.173 0.613 0.619 1.00 89.31 99 CYS A O 1
ATOM 788 N N . THR A 1 100 ? 5.317 0.580 2.557 1.00 91.75 100 THR A N 1
ATOM 789 C CA . THR A 1 100 ? 4.146 0.414 3.426 1.00 91.75 100 THR A CA 1
ATOM 790 C C . THR A 1 100 ? 4.075 1.560 4.413 1.00 91.75 100 THR A C 1
ATOM 792 O O . THR A 1 100 ? 5.075 1.928 5.031 1.00 91.75 100 THR A O 1
ATOM 795 N N . ARG A 1 101 ? 2.886 2.134 4.566 1.00 91.38 101 ARG A N 1
ATOM 796 C CA . ARG A 1 101 ? 2.631 3.265 5.451 1.00 91.38 101 ARG A CA 1
ATOM 797 C C . ARG A 1 101 ? 1.386 3.026 6.267 1.00 91.38 101 ARG A C 1
ATOM 799 O O . ARG A 1 101 ? 0.347 2.662 5.724 1.00 91.38 101 ARG A O 1
ATOM 806 N N . ILE A 1 102 ? 1.496 3.295 7.557 1.00 92.12 102 ILE A N 1
ATOM 807 C CA . ILE A 1 102 ? 0.403 3.137 8.508 1.00 92.12 102 ILE A CA 1
ATOM 808 C C . ILE A 1 102 ? 0.019 4.519 9.002 1.00 92.12 102 ILE A C 1
ATOM 810 O O . ILE A 1 102 ? 0.874 5.304 9.419 1.00 92.12 102 ILE A O 1
ATOM 814 N N . TYR A 1 103 ? -1.272 4.812 8.960 1.00 91.31 103 TYR A N 1
ATOM 815 C CA . TYR A 1 103 ? -1.845 6.033 9.494 1.00 91.31 103 TYR A CA 1
ATOM 816 C C . TYR A 1 103 ? -2.896 5.706 10.547 1.00 91.31 103 TYR A C 1
ATOM 818 O O . TYR A 1 103 ? -3.576 4.690 10.467 1.00 91.31 103 TYR A O 1
ATOM 826 N N . VAL A 1 104 ? -3.063 6.615 11.496 1.00 92.06 104 VAL A N 1
ATOM 827 C CA . VAL A 1 104 ? -4.127 6.600 12.506 1.00 92.06 104 VAL A CA 1
ATOM 828 C C . VAL A 1 104 ? -4.981 7.851 12.352 1.00 92.06 104 VAL A C 1
ATOM 830 O O . VAL A 1 104 ? -4.523 8.844 11.779 1.00 92.06 104 VAL A O 1
ATOM 833 N N . ARG A 1 105 ? -6.228 7.822 12.825 1.00 88.75 105 ARG A N 1
ATOM 834 C CA . ARG A 1 105 ? -7.065 9.029 12.877 1.00 88.75 105 ARG A CA 1
ATOM 835 C C . ARG A 1 105 ? -6.355 10.114 13.694 1.00 88.75 105 ARG A C 1
ATOM 837 O O . ARG A 1 105 ? -5.760 9.816 14.727 1.00 88.75 105 ARG A O 1
ATOM 844 N N . ALA A 1 106 ? -6.355 11.337 13.166 1.00 80.25 106 ALA A N 1
ATOM 845 C CA . ALA A 1 106 ? -5.832 12.513 13.858 1.00 80.25 106 ALA A CA 1
ATOM 846 C C . ALA A 1 106 ? -6.880 13.109 14.800 1.00 80.25 106 ALA A C 1
ATOM 848 O O . ALA A 1 106 ? -8.083 13.010 14.460 1.00 80.25 106 ALA A O 1
#

Organism: NCBI:txid433685

Sequence (106 aa):
MPNFEGTWKMKSSLNFEELLKALASLQHLLMTTAAAAGRSVSWRKKKRDYNQSLATWETGTKIYCKQTLLSGDGPKTFWSRELKGEELELIFGADEVVCTRIYVRA

Secondary structure (DSSP, 8-state):
-----EEEEEEEEESHHHHHHHHTT-S--HHHHHHHH-SEEEE----S--SS---EESSSSEEEEEE--SSSS---EEEEEEEETTEEEEEEEETTEEEEEEEEE-

pLDDT: mean 73.62, std 17.09, range [37.72, 92.56]